Protein AF-A0A9K3MZ18-F1 (afdb_monomer)

Mean predic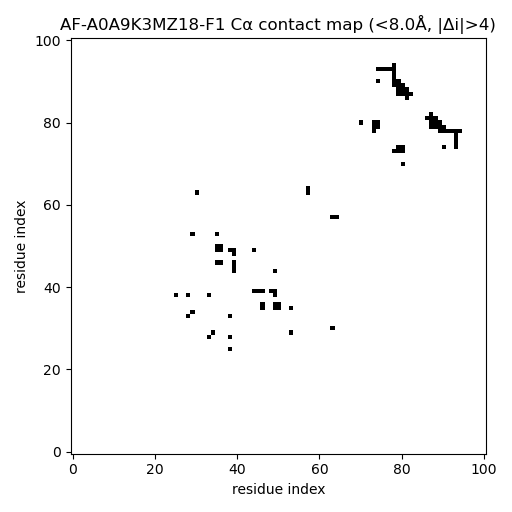ted aligned error: 7.64 Å

Nearest PDB structures (foldseek):
  5o7t-assembly1_A  TM=8.575E-01  e=1.086E-04  Thermus aquaticus
  4ez6-assembly1_A  TM=9.204E-01  e=2.714E-04  Geobacillus kaustophilus HTA426
  8xk9-assembly1_D  TM=8.403E-01  e=2.542E-04  Thermus aquaticus
  4n5s-assembly1_A  TM=8.374E-01  e=3.303E-04  Thermus aquaticus
  4dle-assembly1_A  TM=8.307E-01  e=5.949E-04  Thermus aquaticus

Foldseek 3Di:
DVVVVVVVVVVVCVVCVVVVVVVVCVLVCLLVPPQLVNVCVVVVHDSVVSVVVSVVSCVVVVVSVVVVVVQVVVCLVVQWDADPVGDIDGHPVSDPPPPDD

Solvent-accessible surface area (backbone atoms only — not comparable to full-atom values): 5869 Å² total; per-residue (Å²): 115,70,66,60,54,52,52,53,50,53,52,53,47,63,74,42,46,68,57,52,51,52,52,51,52,49,54,53,40,52,75,73,64,55,47,38,63,61,49,9,64,76,68,74,49,54,50,69,60,28,41,52,51,53,50,53,53,40,72,78,38,51,67,56,56,54,50,52,53,52,51,54,50,45,29,60,73,74,16,34,49,64,47,97,87,63,55,74,50,74,46,85,87,45,62,74,80,76,77,80,129

Secondary structure (DSSP, 8-state):
-HHHHHHHHHHHHHHTHHHHHHHHHHHHHHHTT--HHHHHHHHT--HHHHHHHHHHHHHT-HHHHHHHHHHHHHHHHHSEEE-TT--EEE-GGG-------

InterPro domains:
  IPR001098 DNA-directed DNA polymerase, family A, palm domain [PF00476] (15-96)
  IPR002298 DNA polymerase A [PR00868] (20-45)
  IPR002298 DNA polymerase A [PR00868] (79-90)
  IPR002298 DNA polymerase A [PTHR10133] (14-97)
  IPR043502 DNA/RNA polymerase superfamily [SSF56672] (14-95)

Structure (mmCIF, N/CA/C/O backbone):
data_AF-A0A9K3MZ18-F1
#
_entry.id   AF-A0A9K3MZ18-F1
#
loop_
_atom_site.group_PDB
_atom_site.id
_atom_site.type_symbol
_atom_site.label_atom_id
_atom_site.label_alt_id
_atom_site.label_comp_id
_atom_site.label_asym_id
_atom_site.label_entity_id
_atom_site.label_seq_id
_atom_site.pdbx_PDB_ins_code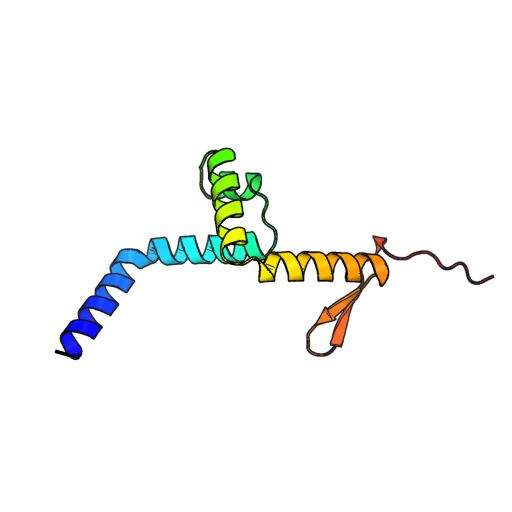
_atom_site.Cartn_x
_atom_site.Cartn_y
_atom_site.Cartn_z
_atom_site.occupancy
_atom_site.B_iso_or_equiv
_atom_site.auth_seq_id
_atom_site.auth_comp_id
_atom_site.auth_asym_id
_atom_site.auth_atom_id
_atom_site.pdbx_PDB_model_num
ATOM 1 N N . MET A 1 1 ? -0.682 -20.082 -37.730 1.00 59.00 1 MET A N 1
ATOM 2 C CA . MET A 1 1 ? -0.780 -18.724 -37.135 1.00 59.00 1 MET A CA 1
ATOM 3 C C . MET A 1 1 ? -0.868 -18.719 -35.602 1.00 59.00 1 MET A C 1
ATOM 5 O O . MET A 1 1 ? -0.179 -17.91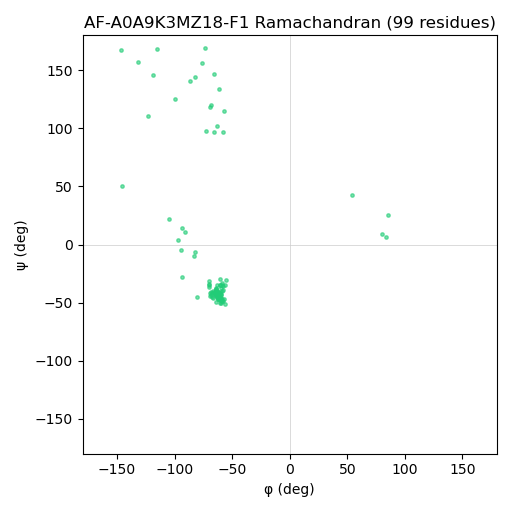5 -34.990 1.00 59.00 1 MET A O 1
ATOM 9 N N . LEU A 1 2 ? -1.653 -19.603 -34.966 1.00 58.75 2 LEU A N 1
ATOM 10 C CA . LEU A 1 2 ? -1.795 -19.676 -33.494 1.00 58.75 2 LEU A CA 1
ATOM 11 C C . LEU A 1 2 ? -0.509 -20.070 -32.739 1.00 58.75 2 LEU A C 1
ATOM 13 O O . LEU A 1 2 ? -0.173 -19.439 -31.743 1.00 58.75 2 LEU A O 1
ATOM 17 N N . LEU A 1 3 ? 0.247 -21.054 -33.241 1.00 60.94 3 LEU A N 1
ATOM 18 C CA . LEU A 1 3 ? 1.505 -21.493 -32.612 1.00 60.94 3 LEU A CA 1
ATOM 19 C C . LEU A 1 3 ? 2.579 -20.394 -32.609 1.00 60.94 3 LEU A C 1
ATOM 21 O O . LEU A 1 3 ? 3.253 -20.199 -31.607 1.00 60.94 3 LEU A O 1
ATOM 25 N N . PHE A 1 4 ? 2.672 -19.612 -33.687 1.00 64.94 4 PHE A N 1
ATOM 26 C CA . PHE A 1 4 ? 3.613 -18.493 -33.788 1.00 64.94 4 PHE A CA 1
ATOM 27 C C . PHE A 1 4 ? 3.321 -17.401 -32.746 1.00 64.94 4 PHE A C 1
ATOM 29 O O . PHE A 1 4 ? 4.236 -16.904 -32.099 1.00 64.94 4 PHE A O 1
ATOM 36 N N . ASN A 1 5 ? 2.041 -17.084 -32.515 1.00 66.56 5 ASN A N 1
ATOM 37 C CA . ASN A 1 5 ? 1.636 -16.116 -31.492 1.00 66.56 5 ASN A CA 1
ATOM 38 C C . ASN A 1 5 ? 1.967 -16.589 -30.071 1.00 66.56 5 ASN A C 1
ATOM 40 O O . ASN A 1 5 ? 2.443 -15.801 -29.257 1.00 66.56 5 ASN A O 1
ATOM 44 N N . LEU A 1 6 ? 1.759 -17.876 -29.778 1.00 74.06 6 LEU A N 1
ATOM 45 C CA . LEU A 1 6 ? 2.070 -18.428 -28.461 1.00 74.06 6 LEU A CA 1
ATOM 46 C C . LEU A 1 6 ? 3.582 -18.449 -28.198 1.00 74.06 6 LEU A C 1
ATOM 48 O O . LEU A 1 6 ? 4.017 -18.071 -27.115 1.00 74.06 6 LEU A O 1
ATOM 52 N N . THR A 1 7 ? 4.392 -18.823 -29.191 1.00 75.00 7 THR A N 1
ATOM 53 C CA . THR A 1 7 ? 5.856 -18.820 -29.066 1.00 75.00 7 THR A CA 1
ATOM 54 C C . THR A 1 7 ? 6.412 -17.409 -28.889 1.00 75.00 7 THR A C 1
ATOM 56 O O . THR A 1 7 ? 7.245 -17.194 -28.013 1.00 75.00 7 THR A O 1
ATOM 59 N N . VAL A 1 8 ? 5.914 -16.429 -29.651 1.00 76.69 8 VAL A N 1
ATOM 60 C CA . VAL A 1 8 ? 6.299 -15.015 -29.495 1.00 76.69 8 VAL A CA 1
ATOM 61 C C . VAL A 1 8 ? 5.900 -14.482 -28.116 1.00 76.69 8 VAL A C 1
ATOM 63 O O . VAL A 1 8 ? 6.688 -13.791 -27.473 1.00 76.69 8 VAL A O 1
ATOM 66 N N . PHE A 1 9 ? 4.715 -14.843 -27.619 1.00 80.69 9 PHE A N 1
ATOM 67 C CA . PHE A 1 9 ? 4.271 -14.465 -26.279 1.00 80.69 9 PHE A CA 1
ATOM 68 C C . PHE A 1 9 ? 5.162 -15.059 -25.179 1.00 80.69 9 PHE A C 1
ATOM 70 O O . PHE A 1 9 ? 5.570 -14.342 -24.267 1.00 80.69 9 PHE A O 1
ATOM 77 N N . LEU A 1 10 ? 5.515 -16.343 -25.276 1.00 80.31 10 LEU A N 1
ATOM 78 C CA . LEU A 1 10 ? 6.412 -17.001 -24.321 1.00 80.31 10 LEU A CA 1
ATOM 79 C C . LEU A 1 10 ? 7.822 -16.391 -24.346 1.00 80.31 10 LEU A C 1
ATOM 81 O O . LEU A 1 10 ? 8.363 -16.082 -23.289 1.00 80.31 10 LEU A O 1
ATOM 85 N N . LEU A 1 11 ? 8.372 -16.116 -25.533 1.00 81.38 11 LEU A N 1
ATOM 86 C CA . LEU A 1 11 ? 9.654 -15.419 -25.695 1.00 81.38 11 LEU A CA 1
ATOM 87 C C . LEU A 1 11 ? 9.634 -14.020 -25.067 1.00 81.38 11 LEU A C 1
ATOM 89 O O . LEU A 1 11 ? 10.570 -13.640 -24.365 1.00 81.38 11 LEU A O 1
ATOM 93 N N . MET A 1 12 ? 8.554 -13.259 -25.271 1.00 80.50 12 MET A N 1
ATOM 94 C CA . MET A 1 12 ? 8.378 -11.951 -24.637 1.00 80.50 12 MET A CA 1
ATOM 95 C C . MET A 1 12 ? 8.316 -12.083 -23.109 1.00 80.50 12 MET A C 1
ATOM 97 O O . MET A 1 12 ? 8.893 -11.268 -22.381 1.00 80.50 12 MET A O 1
ATOM 101 N N . LEU A 1 13 ? 7.627 -13.109 -22.602 1.00 84.75 13 LEU A N 1
ATOM 102 C CA . LEU A 1 13 ? 7.618 -13.381 -21.175 1.00 84.75 13 LEU A CA 1
ATOM 103 C C . LEU A 1 13 ? 9.041 -13.668 -20.683 1.00 84.75 13 LEU A C 1
ATOM 105 O O . LEU A 1 13 ? 9.485 -13.021 -19.736 1.00 84.75 13 LEU A O 1
ATOM 109 N N . ASP A 1 14 ? 9.800 -14.548 -21.307 1.00 84.88 14 ASP A N 1
ATOM 110 C CA . ASP A 1 14 ? 11.153 -14.833 -20.824 1.00 84.88 14 ASP A CA 1
ATOM 111 C C . ASP A 1 14 ? 12.065 -13.599 -20.881 1.00 84.88 14 ASP A C 1
ATOM 113 O O . ASP A 1 14 ? 12.742 -13.290 -19.897 1.00 84.88 14 ASP A O 1
ATOM 117 N N . MET A 1 15 ? 11.975 -12.805 -21.952 1.00 90.62 15 MET A N 1
ATOM 118 C CA . MET A 1 15 ? 12.770 -11.586 -22.127 1.00 90.62 15 MET A CA 1
ATOM 119 C C . MET A 1 15 ? 12.538 -10.538 -21.023 1.00 90.62 15 MET A C 1
ATOM 121 O O . MET A 1 15 ? 13.488 -9.898 -20.584 1.00 90.62 15 MET A O 1
ATOM 125 N N . TYR A 1 16 ? 11.301 -10.382 -20.531 1.00 92.75 16 TYR A N 1
ATOM 126 C CA . TYR A 1 16 ? 10.941 -9.387 -19.500 1.00 92.75 16 TYR A CA 1
ATOM 127 C C . TYR A 1 16 ? 10.725 -9.978 -18.097 1.00 92.75 16 TYR A C 1
ATOM 129 O O . TYR A 1 16 ? 9.993 -9.420 -17.266 1.00 92.75 16 TYR A O 1
ATOM 137 N N . ALA A 1 17 ? 11.285 -11.155 -17.810 1.00 92.25 17 ALA A N 1
ATOM 138 C CA . ALA A 1 17 ? 11.056 -11.829 -16.532 1.00 92.25 17 ALA A CA 1
ATOM 139 C C . ALA A 1 17 ? 11.532 -10.996 -15.324 1.00 92.25 17 ALA A C 1
ATOM 141 O O . ALA A 1 17 ? 10.886 -11.000 -14.266 1.00 92.25 17 ALA A O 1
ATOM 142 N N . SER A 1 18 ? 12.628 -10.247 -15.476 1.00 91.94 18 SER A N 1
ATOM 143 C CA . SER A 1 18 ? 13.201 -9.415 -14.411 1.00 91.94 18 SER A CA 1
ATOM 144 C C . SER A 1 18 ? 12.304 -8.212 -14.081 1.00 91.94 18 SER A C 1
ATOM 146 O O . SER A 1 18 ? 12.036 -7.907 -12.916 1.00 91.94 18 SER A O 1
ATOM 148 N N . GLU A 1 19 ? 11.757 -7.587 -15.116 1.00 91.75 19 GLU A N 1
ATOM 149 C CA . GLU A 1 19 ? 10.900 -6.411 -15.096 1.00 91.75 19 GLU A CA 1
ATOM 150 C C . GLU A 1 19 ? 9.564 -6.774 -14.464 1.00 91.75 19 GLU A C 1
ATOM 152 O O . GLU A 1 19 ? 9.095 -6.072 -13.569 1.00 91.75 19 GLU A O 1
ATOM 157 N N . ARG A 1 20 ? 8.992 -7.929 -14.833 1.00 93.19 20 ARG A N 1
ATOM 158 C CA . ARG A 1 20 ? 7.779 -8.446 -14.187 1.00 93.19 20 ARG A CA 1
ATOM 159 C C . ARG A 1 20 ? 7.987 -8.701 -12.703 1.00 93.19 20 ARG A C 1
ATOM 161 O O . ARG A 1 20 ? 7.107 -8.379 -11.904 1.00 93.19 20 ARG A O 1
ATOM 168 N N . ARG A 1 21 ? 9.143 -9.243 -12.305 1.00 91.69 21 ARG A N 1
ATOM 169 C CA . ARG A 1 21 ? 9.463 -9.445 -10.885 1.00 91.69 21 ARG A CA 1
ATOM 170 C C . ARG A 1 21 ? 9.530 -8.108 -10.143 1.00 91.69 21 ARG A C 1
ATOM 172 O O . ARG A 1 21 ? 8.901 -7.979 -9.092 1.00 91.69 21 ARG A O 1
ATOM 179 N N . LYS A 1 22 ? 10.208 -7.104 -10.710 1.00 90.88 22 LYS A N 1
ATOM 180 C CA . LYS A 1 22 ? 10.276 -5.741 -10.152 1.00 90.88 22 LYS A CA 1
ATOM 181 C C . LYS A 1 22 ? 8.891 -5.094 -10.060 1.00 90.88 22 LYS A C 1
ATOM 183 O O . LYS A 1 22 ? 8.534 -4.572 -9.008 1.00 90.88 22 LYS A O 1
ATOM 188 N N . ALA A 1 23 ? 8.079 -5.187 -11.112 1.00 92.31 23 ALA A N 1
ATOM 189 C CA . ALA A 1 23 ? 6.717 -4.657 -11.139 1.00 92.31 23 ALA A CA 1
ATOM 190 C C . ALA A 1 23 ? 5.816 -5.331 -10.092 1.00 92.31 23 ALA A C 1
ATOM 192 O O . ALA A 1 23 ? 5.079 -4.654 -9.376 1.00 92.31 23 ALA A O 1
ATOM 193 N N . LYS A 1 24 ? 5.924 -6.658 -9.932 1.00 94.00 24 LYS A N 1
ATOM 194 C CA . LYS A 1 24 ? 5.222 -7.410 -8.883 1.00 94.00 24 LYS A CA 1
ATOM 195 C C . LYS A 1 24 ? 5.624 -6.915 -7.493 1.00 94.00 24 LYS A C 1
ATOM 197 O O . LYS A 1 24 ? 4.751 -6.628 -6.675 1.00 94.00 24 LYS A O 1
ATOM 202 N N . MET A 1 25 ? 6.927 -6.779 -7.234 1.00 94.31 25 MET A N 1
ATOM 203 C CA . MET A 1 25 ? 7.435 -6.260 -5.960 1.00 94.31 25 MET A CA 1
ATOM 204 C C . MET A 1 25 ? 6.936 -4.843 -5.675 1.00 94.31 25 MET A C 1
ATOM 206 O O . MET A 1 25 ? 6.531 -4.566 -4.546 1.00 94.31 25 MET A O 1
ATOM 210 N N . LEU A 1 26 ? 6.927 -3.965 -6.680 1.00 94.19 26 LEU A N 1
ATOM 211 C CA . LEU A 1 26 ? 6.405 -2.605 -6.567 1.00 94.19 26 LEU A CA 1
ATOM 212 C C . LEU A 1 26 ? 4.908 -2.609 -6.222 1.00 94.19 26 LEU A C 1
ATOM 214 O O . LEU A 1 26 ? 4.501 -1.949 -5.270 1.00 94.19 26 LEU A O 1
ATOM 218 N N . ASN A 1 27 ? 4.108 -3.419 -6.924 1.00 95.44 27 ASN A N 1
ATOM 219 C CA . ASN A 1 27 ? 2.665 -3.512 -6.705 1.00 95.44 27 ASN A CA 1
ATOM 220 C C . ASN A 1 27 ? 2.316 -3.935 -5.270 1.00 95.44 27 ASN A C 1
ATOM 222 O O . ASN A 1 27 ? 1.508 -3.282 -4.613 1.00 95.44 27 ASN A O 1
ATOM 226 N N . PHE A 1 28 ? 2.956 -4.991 -4.756 1.00 95.50 28 PHE A N 1
ATOM 227 C CA . PHE A 1 28 ? 2.729 -5.428 -3.374 1.00 95.50 28 PHE A CA 1
ATOM 228 C C . PHE A 1 28 ? 3.315 -4.451 -2.353 1.00 95.50 28 PHE A C 1
ATOM 230 O O . PHE A 1 28 ? 2.695 -4.204 -1.323 1.00 95.50 28 PHE A O 1
ATOM 237 N N . SER A 1 29 ? 4.470 -3.847 -2.643 1.00 95.50 29 SER A N 1
ATOM 238 C CA . SER A 1 29 ? 5.076 -2.841 -1.765 1.00 95.50 29 SER A CA 1
ATOM 239 C C . SER A 1 29 ? 4.133 -1.663 -1.516 1.00 95.50 29 SER A C 1
ATOM 241 O O . SER A 1 29 ? 3.921 -1.282 -0.367 1.00 95.50 29 SER A O 1
ATOM 243 N N . ILE A 1 30 ? 3.545 -1.101 -2.577 1.00 95.69 30 ILE A N 1
ATOM 244 C CA . ILE A 1 30 ? 2.637 0.046 -2.459 1.00 95.69 30 ILE A CA 1
ATOM 245 C C . ILE A 1 30 ? 1.325 -0.378 -1.785 1.00 95.69 30 ILE A C 1
ATOM 247 O O . ILE A 1 30 ? 0.885 0.289 -0.849 1.00 95.69 30 ILE A O 1
ATOM 251 N N . ALA A 1 31 ? 0.751 -1.524 -2.172 1.00 94.56 31 ALA A N 1
ATOM 252 C CA . ALA A 1 31 ? -0.488 -2.039 -1.580 1.00 94.56 31 ALA A CA 1
ATOM 253 C C . ALA A 1 31 ? -0.388 -2.277 -0.060 1.00 94.56 31 ALA A C 1
ATOM 255 O O . ALA A 1 31 ? -1.366 -2.071 0.661 1.00 94.56 31 ALA A O 1
ATOM 256 N N . TYR A 1 32 ? 0.793 -2.657 0.441 1.00 93.25 32 TYR A N 1
ATOM 257 C CA . TYR A 1 32 ? 1.063 -2.827 1.873 1.00 93.25 32 TYR A CA 1
ATOM 258 C C . TYR A 1 32 ? 1.595 -1.563 2.570 1.00 93.25 32 TYR A C 1
ATOM 260 O O . TYR A 1 32 ? 2.005 -1.624 3.727 1.00 93.25 32 TYR A O 1
ATOM 268 N N . GLY A 1 33 ? 1.548 -0.405 1.908 1.00 92.00 33 GLY A N 1
ATOM 269 C CA . GLY A 1 33 ? 1.801 0.889 2.540 1.00 92.00 33 GLY A CA 1
ATOM 270 C C . GLY A 1 33 ? 3.272 1.290 2.629 1.00 92.00 33 GLY A C 1
ATOM 271 O O . GLY A 1 33 ? 3.636 2.080 3.502 1.00 92.00 33 GLY A O 1
ATOM 272 N N . LYS A 1 34 ? 4.137 0.782 1.745 1.00 95.00 34 LYS A N 1
ATOM 273 C CA . LYS A 1 34 ? 5.520 1.266 1.654 1.00 95.00 34 LYS A CA 1
ATOM 274 C C . LYS A 1 34 ? 5.549 2.748 1.284 1.00 95.00 34 LYS A C 1
ATOM 276 O O . LYS A 1 34 ? 4.869 3.188 0.360 1.00 95.00 34 LYS A O 1
ATOM 281 N N . THR A 1 35 ? 6.365 3.518 1.997 1.00 95.88 35 THR A N 1
ATOM 282 C CA . THR A 1 35 ? 6.492 4.961 1.767 1.00 95.88 35 THR A CA 1
ATOM 283 C C . THR A 1 35 ? 7.329 5.257 0.517 1.00 95.88 35 THR A C 1
ATOM 285 O O . THR A 1 35 ? 8.197 4.453 0.165 1.00 95.88 35 THR A O 1
ATOM 288 N N . PRO A 1 36 ? 7.164 6.434 -0.121 1.00 96.94 36 PRO A N 1
ATOM 289 C CA . PRO A 1 36 ? 8.009 6.835 -1.246 1.00 96.94 36 PRO A CA 1
ATOM 290 C C . PRO A 1 36 ? 9.506 6.831 -0.914 1.00 96.94 36 PRO A C 1
ATOM 292 O O . PRO A 1 36 ? 10.320 6.460 -1.751 1.00 96.94 36 PRO A O 1
ATOM 295 N N . VAL A 1 37 ? 9.884 7.179 0.320 1.00 97.44 37 VAL A N 1
ATOM 296 C CA . VAL A 1 37 ? 11.285 7.129 0.776 1.00 97.44 37 VAL A CA 1
ATOM 297 C C . VAL A 1 37 ? 11.793 5.687 0.832 1.00 97.44 37 VAL A C 1
ATOM 299 O O . VAL A 1 37 ? 12.868 5.389 0.316 1.00 97.44 37 VAL A O 1
ATOM 302 N N . GLY A 1 38 ? 11.005 4.773 1.409 1.00 95.75 38 GLY A N 1
ATOM 303 C CA . GLY A 1 38 ? 11.361 3.355 1.454 1.00 95.75 38 GLY A CA 1
ATOM 304 C C . GLY A 1 38 ? 11.430 2.727 0.063 1.00 95.75 38 GLY A C 1
ATOM 305 O O . GLY A 1 38 ? 12.307 1.913 -0.203 1.00 95.75 38 GLY A O 1
ATOM 306 N N . LEU A 1 39 ? 10.534 3.121 -0.843 1.00 95.69 39 LEU A N 1
ATOM 307 C CA . LEU A 1 39 ? 10.553 2.664 -2.230 1.00 95.69 39 LEU A CA 1
ATOM 308 C C . LEU A 1 39 ? 11.766 3.225 -2.995 1.00 95.69 39 LEU A C 1
ATOM 310 O O . LEU A 1 39 ? 12.421 2.476 -3.710 1.00 95.69 39 LEU A O 1
ATOM 314 N N . ALA A 1 40 ? 12.125 4.495 -2.782 1.00 97.06 40 ALA A N 1
ATOM 315 C CA . ALA A 1 40 ? 13.286 5.126 -3.411 1.00 97.06 40 ALA A CA 1
ATOM 316 C C . ALA A 1 40 ? 14.598 4.419 -3.045 1.00 97.06 40 ALA A C 1
ATOM 318 O O . ALA A 1 40 ? 15.423 4.158 -3.917 1.00 97.06 40 ALA A O 1
ATOM 319 N N . ARG A 1 41 ? 14.756 4.044 -1.769 1.00 96.06 41 ARG A N 1
ATOM 320 C CA . ARG A 1 41 ? 15.922 3.293 -1.2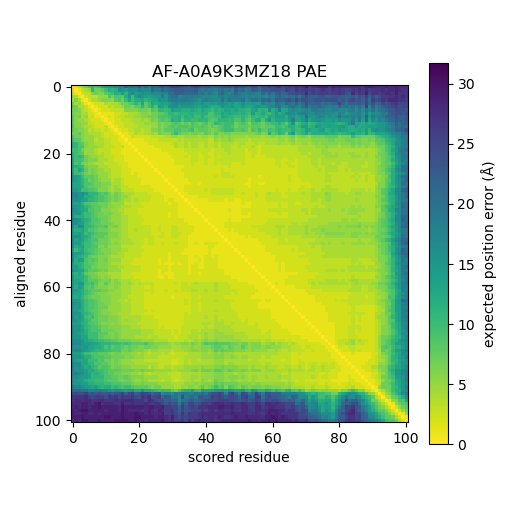86 1.00 96.06 41 ARG A CA 1
ATOM 321 C C . ARG A 1 41 ? 16.050 1.929 -1.961 1.00 96.06 41 ARG A C 1
ATOM 323 O O . ARG A 1 41 ? 17.131 1.571 -2.416 1.00 96.06 41 ARG A O 1
ATOM 330 N N . ASP A 1 42 ? 14.953 1.186 -2.040 1.00 92.56 42 ASP A N 1
ATOM 331 C CA . ASP A 1 42 ? 14.955 -0.171 -2.587 1.00 92.56 42 ASP A CA 1
ATOM 332 C C . ASP A 1 42 ? 15.176 -0.193 -4.109 1.00 92.56 42 ASP A C 1
ATOM 334 O O . ASP A 1 42 ? 15.801 -1.117 -4.626 1.00 92.56 42 ASP A O 1
ATOM 338 N N . TRP A 1 43 ? 14.709 0.839 -4.821 1.00 91.75 43 TRP A N 1
ATOM 339 C CA . TRP A 1 43 ? 14.878 0.981 -6.273 1.00 91.75 43 TRP A CA 1
ATOM 340 C C . TRP A 1 43 ? 16.100 1.813 -6.674 1.00 91.75 43 TRP A C 1
ATOM 342 O O . TRP A 1 43 ? 16.403 1.888 -7.861 1.00 91.75 43 TRP A O 1
ATOM 352 N N . LYS A 1 44 ? 16.822 2.394 -5.706 1.00 95.00 44 LYS A N 1
ATOM 353 C CA . LYS A 1 44 ? 17.977 3.282 -5.927 1.00 95.00 44 LYS A CA 1
ATOM 354 C C . LYS A 1 44 ? 17.654 4.459 -6.857 1.00 95.00 44 LYS A C 1
ATOM 356 O O . LYS A 1 44 ? 18.443 4.808 -7.728 1.00 95.00 44 LYS A O 1
ATOM 361 N N . VAL A 1 45 ? 16.488 5.063 -6.652 1.00 96.06 45 VAL A N 1
ATOM 362 C CA . VAL A 1 45 ? 16.003 6.226 -7.412 1.00 96.06 45 VAL A CA 1
ATOM 363 C C . VAL A 1 45 ? 15.867 7.445 -6.508 1.00 96.06 45 VAL A C 1
ATOM 365 O O . VAL A 1 45 ? 15.904 7.344 -5.279 1.00 96.06 45 VAL A O 1
ATOM 368 N N . LEU A 1 46 ? 15.665 8.617 -7.109 1.00 98.00 46 LEU A N 1
ATOM 369 C CA . LEU A 1 46 ? 15.373 9.828 -6.352 1.00 98.00 46 LEU A CA 1
ATOM 370 C C . LEU A 1 46 ? 14.013 9.718 -5.651 1.00 98.00 46 LEU A C 1
ATOM 372 O O . LEU A 1 46 ? 13.046 9.161 -6.176 1.00 98.00 46 LEU A O 1
ATOM 376 N N . VAL A 1 47 ? 13.900 10.329 -4.469 1.00 97.75 47 VAL A N 1
ATOM 377 C CA . VAL A 1 47 ? 12.642 10.338 -3.702 1.00 97.75 47 VAL A CA 1
ATOM 378 C C . VAL A 1 47 ? 11.495 10.960 -4.507 1.00 97.75 47 VAL A C 1
ATOM 380 O O . VAL A 1 47 ? 10.363 10.491 -4.408 1.00 97.75 47 VAL A O 1
ATOM 383 N N . ASN A 1 48 ? 11.767 11.979 -5.328 1.00 98.12 48 ASN A N 1
ATOM 384 C CA . ASN A 1 48 ? 10.750 12.611 -6.175 1.00 98.12 48 ASN A CA 1
ATOM 385 C C . ASN A 1 48 ? 10.217 11.671 -7.266 1.00 98.12 48 ASN A C 1
ATOM 387 O O . ASN A 1 48 ? 9.009 11.623 -7.480 1.00 98.12 48 ASN A O 1
ATOM 391 N N . GLU A 1 49 ? 11.080 10.872 -7.893 1.00 97.31 49 GLU A N 1
ATOM 392 C CA . GLU A 1 49 ? 10.670 9.875 -8.890 1.00 97.31 49 GLU A CA 1
ATOM 393 C C . GLU A 1 49 ? 9.807 8.776 -8.255 1.00 97.31 49 GLU A C 1
ATOM 395 O O . GLU A 1 49 ? 8.756 8.395 -8.775 1.00 97.31 49 GLU A O 1
ATOM 400 N N . SER A 1 50 ? 10.201 8.320 -7.066 1.00 97.31 50 SER A N 1
ATOM 401 C CA . SER A 1 50 ? 9.417 7.367 -6.283 1.00 97.31 50 SER A CA 1
ATOM 402 C C . SER A 1 50 ? 8.047 7.931 -5.875 1.00 97.31 50 SER A C 1
ATOM 404 O O . SER A 1 50 ? 7.034 7.240 -5.989 1.00 97.31 50 SER A O 1
ATOM 406 N N . LYS A 1 51 ? 7.975 9.205 -5.457 1.00 97.94 51 LYS A N 1
ATOM 407 C CA . LYS A 1 51 ? 6.701 9.888 -5.160 1.00 97.94 51 LYS A CA 1
ATOM 408 C C . LYS A 1 51 ? 5.777 9.903 -6.376 1.00 97.94 51 LYS A C 1
ATOM 410 O O . LYS A 1 51 ? 4.605 9.560 -6.242 1.00 97.94 51 LYS A O 1
ATOM 415 N N . GLU A 1 52 ? 6.301 10.263 -7.543 1.00 97.94 52 GLU A N 1
ATOM 416 C CA . GLU A 1 52 ? 5.530 10.281 -8.788 1.00 97.94 52 GLU A CA 1
ATOM 417 C C . GLU A 1 52 ? 5.069 8.870 -9.184 1.00 97.94 52 GLU A C 1
ATOM 419 O O . GLU A 1 52 ? 3.922 8.673 -9.578 1.00 97.94 52 GLU A O 1
ATOM 424 N N . THR A 1 53 ? 5.916 7.860 -8.983 1.00 96.31 53 THR A N 1
ATOM 425 C CA . THR A 1 53 ? 5.566 6.454 -9.224 1.00 96.31 53 THR A CA 1
ATOM 426 C C . THR A 1 53 ? 4.416 5.991 -8.328 1.00 96.31 53 THR A C 1
ATOM 428 O O . THR A 1 53 ? 3.447 5.407 -8.813 1.00 96.31 53 THR A O 1
ATOM 431 N N . VAL A 1 54 ? 4.479 6.285 -7.025 1.00 96.38 54 VAL A N 1
ATOM 432 C CA . VAL A 1 54 ? 3.400 5.964 -6.076 1.00 96.38 54 VAL A CA 1
ATOM 433 C C . VAL A 1 54 ? 2.112 6.701 -6.446 1.00 96.38 54 VAL A C 1
ATOM 435 O O . VAL A 1 54 ? 1.039 6.099 -6.429 1.00 96.38 54 VAL A O 1
ATOM 438 N N . LYS A 1 55 ? 2.209 7.978 -6.834 1.00 96.94 55 LYS A N 1
ATOM 439 C CA . LYS A 1 55 ? 1.063 8.774 -7.288 1.00 96.94 55 LYS A CA 1
ATOM 440 C C . LYS A 1 55 ? 0.394 8.142 -8.509 1.00 96.94 55 LYS A C 1
ATOM 442 O O . LYS A 1 55 ? -0.807 7.903 -8.482 1.00 96.94 55 LYS A O 1
ATOM 447 N N . ARG A 1 56 ? 1.162 7.802 -9.549 1.00 97.00 56 ARG A N 1
ATOM 448 C CA . ARG A 1 56 ? 0.641 7.125 -10.751 1.00 97.00 56 ARG A CA 1
ATOM 449 C C . ARG A 1 56 ? -0.016 5.790 -10.423 1.00 97.00 56 ARG A C 1
ATOM 451 O O . ARG A 1 56 ? -1.065 5.480 -10.979 1.00 97.00 56 ARG A O 1
ATOM 458 N N . TRP A 1 57 ? 0.571 5.022 -9.505 1.00 96.69 57 TRP A N 1
ATOM 459 C CA . TRP A 1 57 ? 0.001 3.749 -9.072 1.00 96.69 57 TRP A CA 1
ATOM 460 C C . TRP A 1 57 ? -1.383 3.927 -8.435 1.00 96.69 57 TRP A C 1
ATOM 462 O O . TRP A 1 57 ? -2.307 3.208 -8.804 1.00 96.69 57 TRP A O 1
ATOM 472 N N . TYR A 1 58 ? -1.547 4.904 -7.533 1.00 96.25 58 TYR A N 1
ATOM 473 C CA . TYR A 1 58 ? -2.848 5.194 -6.919 1.00 96.25 58 TYR A CA 1
ATOM 474 C C . TYR A 1 58 ? -3.846 5.812 -7.900 1.00 96.25 58 TYR A C 1
ATOM 476 O O . TYR A 1 58 ? -5.020 5.471 -7.829 1.00 96.25 58 TYR A O 1
ATOM 484 N N . ASN A 1 59 ? -3.400 6.646 -8.844 1.00 97.12 59 ASN A N 1
ATOM 485 C CA . ASN A 1 59 ? -4.271 7.181 -9.897 1.00 97.12 59 ASN A CA 1
ATOM 486 C C . ASN A 1 59 ? -4.873 6.065 -10.767 1.00 97.12 59 ASN A C 1
ATOM 488 O O . ASN A 1 59 ? -6.008 6.172 -11.209 1.00 97.12 59 ASN A O 1
ATOM 492 N N . GLY A 1 60 ? -4.129 4.981 -11.008 1.00 96.31 60 GLY A N 1
ATOM 493 C CA . GLY A 1 60 ? -4.644 3.812 -11.727 1.00 96.31 60 GLY A CA 1
ATOM 494 C C . GLY A 1 60 ? -5.443 2.828 -10.863 1.00 96.31 60 GLY A C 1
ATOM 495 O O . GLY A 1 60 ? -5.955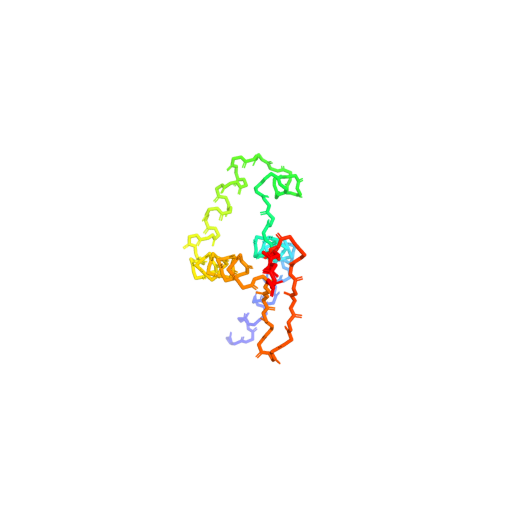 1.850 -11.403 1.00 96.31 60 GLY A O 1
ATOM 496 N N . ARG A 1 61 ? -5.491 3.028 -9.538 1.00 95.81 61 ARG A N 1
ATOM 497 C CA . ARG A 1 61 ? -6.092 2.111 -8.549 1.00 95.81 61 ARG A CA 1
ATOM 498 C C . ARG A 1 61 ? -6.735 2.871 -7.391 1.00 95.81 61 ARG A C 1
ATOM 500 O O . ARG A 1 61 ? -6.457 2.617 -6.211 1.00 95.81 61 ARG A O 1
ATOM 507 N N . GLU A 1 62 ? -7.568 3.852 -7.713 1.00 96.25 62 GLU A N 1
ATOM 508 C CA . GLU A 1 62 ? -8.174 4.730 -6.711 1.00 96.25 62 GLU A CA 1
ATOM 509 C C . GLU A 1 62 ? -9.035 3.960 -5.698 1.00 96.25 62 GLU A C 1
ATOM 511 O O . GLU A 1 62 ? -9.150 4.349 -4.534 1.00 96.25 62 GLU A O 1
ATOM 516 N N . GLU A 1 63 ? -9.622 2.836 -6.118 1.00 96.81 63 GLU A N 1
ATOM 517 C CA . GLU A 1 63 ? -10.398 1.934 -5.273 1.00 96.81 63 GLU A CA 1
ATOM 518 C C . GLU A 1 63 ? -9.588 1.392 -4.095 1.00 96.81 63 GLU A C 1
ATOM 520 O O . GLU A 1 63 ? -10.129 1.255 -2.995 1.00 96.81 63 GLU A O 1
ATOM 525 N N . VAL A 1 64 ? -8.286 1.151 -4.288 1.00 95.94 64 VAL A N 1
ATOM 526 C CA . VAL A 1 64 ? -7.404 0.677 -3.219 1.00 95.94 64 VAL A CA 1
ATOM 527 C C . VAL A 1 64 ? -7.222 1.764 -2.171 1.00 95.94 64 VAL A C 1
ATOM 529 O O . VAL A 1 64 ? -7.355 1.484 -0.980 1.00 95.94 64 VAL A O 1
ATOM 532 N N . LEU A 1 65 ? -6.974 3.006 -2.598 1.00 94.00 65 LEU A N 1
ATOM 533 C CA . LEU A 1 65 ? -6.815 4.133 -1.680 1.00 94.00 65 LEU A CA 1
ATOM 534 C C . LEU A 1 65 ? -8.102 4.377 -0.885 1.00 94.00 65 LEU A C 1
ATOM 536 O O . LEU A 1 65 ? -8.060 4.479 0.343 1.00 94.00 65 LEU A O 1
ATOM 540 N N . ARG A 1 66 ? -9.256 4.393 -1.567 1.00 96.50 66 ARG A N 1
ATOM 541 C CA . ARG A 1 66 ? -10.571 4.536 -0.920 1.00 96.50 66 ARG A CA 1
ATOM 542 C C . ARG A 1 66 ? -10.813 3.437 0.113 1.00 96.50 66 ARG A C 1
ATOM 544 O O . ARG A 1 66 ? -11.217 3.727 1.240 1.00 96.50 66 ARG A O 1
ATOM 551 N N . TRP A 1 67 ? -10.538 2.183 -0.246 1.00 95.94 67 TRP A N 1
ATOM 552 C CA . TRP A 1 67 ? -10.693 1.053 0.666 1.00 95.94 67 TRP A CA 1
ATOM 553 C C . TRP A 1 67 ? -9.752 1.156 1.873 1.00 95.94 67 TRP A C 1
ATOM 555 O O . TRP A 1 67 ? -10.197 0.967 3.007 1.00 95.94 67 TRP A O 1
ATOM 565 N N . GLN A 1 68 ? -8.479 1.499 1.661 1.00 95.00 68 GLN A N 1
ATOM 566 C CA . GLN A 1 68 ? -7.501 1.656 2.739 1.00 95.00 68 GLN A CA 1
ATOM 567 C C . GLN A 1 68 ? -7.922 2.747 3.732 1.00 95.00 68 GLN A C 1
ATOM 569 O O . GLN A 1 68 ? -7.8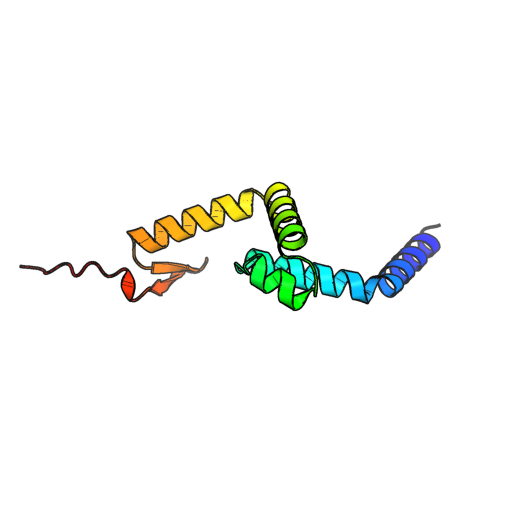66 2.519 4.941 1.00 95.00 68 GLN A O 1
ATOM 574 N N . GLU A 1 69 ? -8.377 3.908 3.256 1.00 94.81 69 GLU A N 1
ATOM 575 C CA . GLU A 1 69 ? -8.835 4.990 4.135 1.00 94.81 69 GLU A CA 1
ATOM 576 C C . GLU A 1 69 ? -10.095 4.609 4.923 1.00 94.81 69 G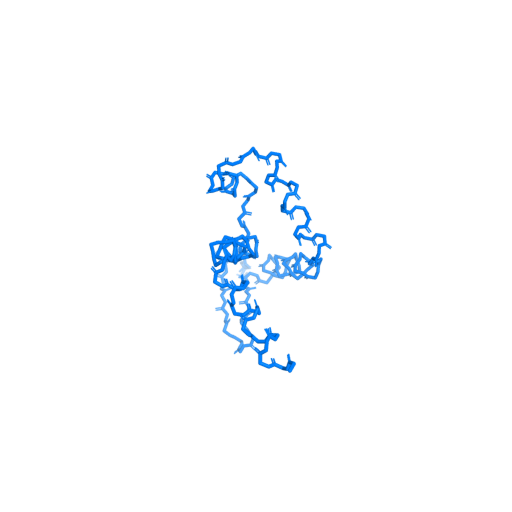LU A C 1
ATOM 578 O O . GLU A 1 69 ? -10.162 4.850 6.134 1.00 94.81 69 GLU A O 1
ATOM 583 N N . ALA A 1 70 ? -11.051 3.921 4.289 1.00 95.00 70 ALA A N 1
ATOM 584 C CA . ALA A 1 70 ? -12.230 3.394 4.974 1.00 95.00 70 ALA A CA 1
ATOM 585 C C . ALA A 1 70 ? -11.851 2.403 6.090 1.00 95.00 70 ALA A C 1
ATOM 587 O O . ALA A 1 70 ? -12.324 2.538 7.220 1.00 95.00 70 ALA A O 1
ATOM 588 N N . ARG A 1 71 ? -10.937 1.460 5.816 1.00 93.38 71 ARG A N 1
ATOM 589 C CA . ARG A 1 71 ? -10.448 0.494 6.817 1.00 93.38 71 ARG A CA 1
ATOM 590 C C . ARG A 1 71 ? -9.693 1.166 7.959 1.00 93.38 71 ARG A C 1
ATOM 592 O O . ARG A 1 71 ? -9.886 0.794 9.112 1.00 93.38 71 ARG A O 1
ATOM 599 N N . LYS A 1 72 ? -8.866 2.181 7.680 1.00 92.31 72 LYS A N 1
ATOM 600 C CA . LYS A 1 72 ? -8.188 2.966 8.729 1.00 92.31 72 LYS A CA 1
ATOM 601 C C . LYS A 1 72 ? -9.190 3.723 9.600 1.00 92.31 72 LYS A C 1
ATOM 603 O O . LYS A 1 72 ? -8.976 3.848 10.804 1.00 92.31 72 LYS A O 1
ATOM 608 N N . LYS A 1 73 ? -10.263 4.269 9.016 1.00 93.00 73 LYS A N 1
ATOM 609 C CA . LYS A 1 73 ? -11.336 4.938 9.768 1.00 93.00 73 LYS A CA 1
ATOM 610 C C . LYS A 1 73 ? -12.061 3.948 10.681 1.00 93.00 73 LYS A C 1
ATOM 612 O O . LYS A 1 73 ? -12.159 4.209 11.876 1.00 93.00 73 LYS A O 1
ATOM 617 N N . GLU A 1 74 ? -12.471 2.804 10.140 1.00 90.56 74 GLU A N 1
ATOM 618 C CA . GLU A 1 74 ? -13.109 1.719 10.892 1.00 90.56 74 GLU A CA 1
ATOM 619 C C . GLU A 1 74 ? -12.230 1.251 12.059 1.00 90.56 74 GLU A C 1
ATOM 621 O O . GLU A 1 74 ? -12.666 1.287 13.210 1.00 90.56 74 GLU A O 1
ATOM 626 N N . ALA A 1 75 ? -10.957 0.942 11.786 1.00 92.25 75 ALA A N 1
ATOM 627 C CA . ALA A 1 75 ? -9.992 0.509 12.794 1.00 92.25 75 ALA A CA 1
ATOM 628 C C . ALA A 1 75 ? -9.819 1.534 13.924 1.00 92.25 75 ALA A C 1
ATOM 630 O O . ALA A 1 75 ? -9.714 1.152 15.085 1.00 92.25 75 ALA A O 1
ATOM 631 N N . ARG A 1 76 ? -9.814 2.836 13.605 1.00 90.44 76 ARG A N 1
ATOM 632 C CA . ARG A 1 76 ? -9.738 3.914 14.606 1.00 90.44 76 ARG A CA 1
ATOM 633 C C . ARG A 1 76 ? -11.014 4.046 15.440 1.00 90.44 76 ARG A C 1
ATOM 635 O O . ARG A 1 76 ? -10.916 4.395 16.610 1.00 90.44 76 ARG A O 1
ATOM 642 N N . SER A 1 77 ? -12.184 3.783 14.855 1.00 89.44 77 SER A N 1
ATOM 643 C CA . SER A 1 77 ? -13.473 3.879 15.555 1.00 89.44 77 SER A CA 1
ATOM 644 C C . SER A 1 77 ? -13.802 2.664 16.425 1.00 89.44 77 SER A C 1
ATOM 646 O O . SER A 1 77 ? -14.235 2.837 17.559 1.00 89.44 77 SER A O 1
ATOM 648 N N . ILE A 1 78 ? -13.592 1.450 15.907 1.00 89.38 78 ILE A N 1
ATOM 649 C CA . ILE A 1 78 ? -13.983 0.187 16.556 1.00 89.38 78 ILE A CA 1
ATOM 650 C C . ILE A 1 78 ? -12.815 -0.384 17.372 1.00 89.38 78 ILE A C 1
ATOM 652 O O . ILE A 1 78 ? -13.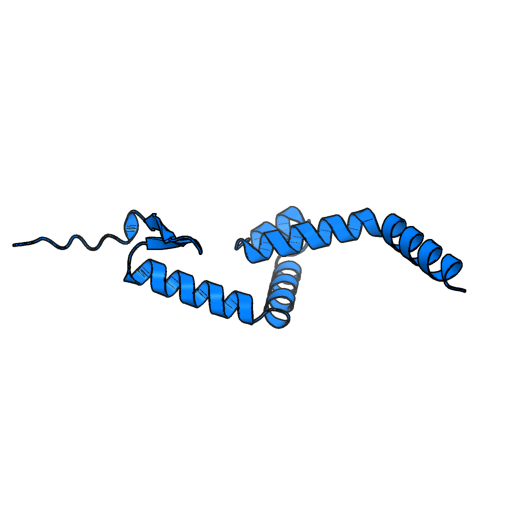001 -1.087 18.360 1.00 89.38 78 ILE A O 1
ATOM 656 N N . GLY A 1 79 ? -11.581 -0.077 16.970 1.00 91.00 79 GLY A N 1
ATOM 657 C CA . GLY A 1 79 ? -10.372 -0.613 17.584 1.00 91.00 79 GLY A CA 1
ATOM 658 C C . GLY A 1 79 ? -9.998 -2.022 17.124 1.00 91.00 79 GLY A C 1
ATOM 659 O O . GLY A 1 79 ? -9.080 -2.634 17.675 1.00 91.00 79 GLY A O 1
ATOM 660 N N . CYS A 1 80 ? -10.668 -2.540 16.097 1.00 91.94 80 CYS A N 1
ATOM 661 C CA . CYS A 1 80 ? -10.347 -3.803 15.447 1.00 91.94 80 CYS A CA 1
ATOM 662 C C . CYS A 1 80 ? -10.663 -3.756 13.945 1.00 91.94 80 CYS A C 1
ATOM 664 O O . CYS A 1 80 ? -11.315 -2.835 13.457 1.00 91.94 80 CYS A O 1
ATOM 666 N N . VAL A 1 81 ? -10.164 -4.751 13.213 1.00 93.31 81 VAL A N 1
ATOM 667 C CA . VAL A 1 81 ? -10.553 -5.064 11.829 1.00 93.31 81 VAL A CA 1
ATOM 668 C C . VAL A 1 81 ? -10.829 -6.557 11.702 1.00 93.31 81 VAL A C 1
ATOM 670 O O . VAL A 1 81 ? -10.288 -7.349 12.475 1.00 93.31 81 VAL A O 1
ATOM 673 N N . TYR A 1 82 ? -11.614 -6.948 10.703 1.00 93.69 82 TYR A N 1
ATOM 674 C CA . TYR A 1 82 ? -12.010 -8.336 10.476 1.00 93.69 82 TYR A CA 1
ATOM 675 C C . TYR A 1 82 ? -11.511 -8.843 9.121 1.00 93.69 82 TYR A C 1
ATOM 677 O O . TYR A 1 82 ? -11.422 -8.089 8.150 1.00 93.69 82 TYR A O 1
ATOM 685 N N . THR A 1 83 ? -11.168 -10.129 9.044 1.00 95.56 83 THR A N 1
ATOM 686 C CA . THR A 1 83 ? -11.026 -10.816 7.752 1.00 95.56 83 THR A CA 1
ATOM 687 C C . THR A 1 83 ? -12.402 -11.069 7.135 1.00 95.56 83 THR A C 1
ATOM 689 O O . THR A 1 83 ? -13.420 -10.959 7.814 1.00 95.56 83 THR A O 1
ATOM 692 N N . LEU A 1 84 ? -12.438 -11.482 5.863 1.00 94.50 84 LEU A N 1
ATOM 693 C CA . LEU A 1 84 ? -13.688 -11.850 5.179 1.00 94.50 84 LEU A CA 1
ATOM 694 C C . LEU A 1 84 ? -14.483 -12.942 5.916 1.00 94.50 84 LEU A C 1
ATOM 696 O O . LEU A 1 84 ? -15.704 -12.939 5.867 1.00 94.50 84 LEU A O 1
ATOM 700 N N . LEU A 1 85 ? -13.795 -13.843 6.625 1.00 97.44 85 LEU A N 1
ATOM 701 C CA . LEU A 1 85 ? -14.405 -14.923 7.412 1.00 97.44 85 LEU A CA 1
ATOM 702 C C . LEU A 1 85 ? -14.615 -14.548 8.891 1.00 97.44 85 LEU A C 1
ATOM 704 O O . LEU A 1 85 ? -14.801 -15.422 9.730 1.00 97.44 85 LEU A O 1
ATOM 708 N N . GLY A 1 86 ? -14.522 -13.264 9.243 1.00 94.31 86 GLY A N 1
ATOM 709 C CA . GLY A 1 86 ? -14.846 -12.775 10.586 1.00 94.31 86 GLY A CA 1
ATOM 710 C C . GLY A 1 86 ? -13.735 -12.902 11.634 1.00 94.31 86 GLY A C 1
ATOM 711 O O . GLY A 1 86 ? -13.959 -12.568 12.795 1.00 94.31 86 GLY A O 1
ATOM 712 N N . ARG A 1 87 ? -12.511 -13.316 11.274 1.00 96.19 87 ARG A N 1
ATOM 713 C CA . ARG A 1 87 ? -11.391 -13.319 12.234 1.00 96.19 87 ARG A CA 1
ATOM 714 C C . ARG A 1 87 ? -10.994 -11.882 12.577 1.00 96.19 87 ARG A C 1
ATOM 716 O O . ARG A 1 87 ? -10.562 -11.143 11.692 1.00 96.19 87 ARG A O 1
ATOM 723 N N . ALA A 1 88 ? -11.075 -11.517 13.853 1.00 93.56 88 ALA A N 1
ATOM 724 C CA . ALA A 1 88 ? -10.733 -10.184 14.338 1.00 93.56 88 ALA A CA 1
ATOM 725 C C . ALA A 1 88 ? -9.220 -9.992 14.558 1.00 93.56 88 ALA A C 1
ATOM 727 O O . ALA A 1 88 ? -8.522 -10.884 15.040 1.00 93.56 88 ALA A O 1
ATOM 728 N N . ARG A 1 89 ? -8.726 -8.784 14.271 1.00 93.00 89 ARG A N 1
ATOM 729 C CA . ARG A 1 89 ? -7.434 -8.258 14.727 1.00 93.00 89 ARG A CA 1
ATOM 730 C C . ARG A 1 89 ? -7.675 -6.951 15.476 1.00 93.00 89 ARG A C 1
ATOM 732 O O . ARG A 1 89 ? -8.037 -5.948 14.868 1.00 93.00 89 ARG A O 1
ATOM 739 N N . THR A 1 90 ? -7.458 -6.963 16.785 1.00 92.00 90 THR A N 1
ATOM 740 C CA . THR A 1 90 ? -7.584 -5.795 17.671 1.00 92.00 90 THR A CA 1
ATOM 741 C C . THR A 1 90 ? -6.295 -4.981 17.729 1.00 92.00 90 THR A C 1
ATOM 743 O O . THR A 1 90 ? -5.202 -5.546 17.794 1.00 92.00 90 THR A O 1
ATOM 746 N N . PHE A 1 91 ? -6.418 -3.655 17.758 1.00 87.31 91 PHE A N 1
ATOM 747 C CA . PHE A 1 91 ? -5.296 -2.731 17.911 1.00 87.31 91 PHE A CA 1
ATOM 748 C C . PHE A 1 91 ? -5.206 -2.253 19.374 1.00 87.31 91 PHE A C 1
ATOM 750 O O . PHE A 1 91 ? -6.193 -1.753 19.915 1.00 87.31 91 PHE A O 1
ATOM 757 N N . PRO A 1 92 ? -4.048 -2.396 20.051 1.00 77.06 92 PRO A N 1
ATOM 758 C CA . PRO A 1 92 ? -3.927 -2.079 21.479 1.00 77.06 92 PRO A CA 1
ATOM 759 C C . PRO A 1 92 ? -4.165 -0.601 21.827 1.00 77.06 92 PRO A C 1
ATOM 761 O O . PRO A 1 92 ? -4.714 -0.301 22.883 1.00 77.06 92 PRO A O 1
ATOM 764 N N . SER A 1 93 ? -3.768 0.320 20.945 1.00 68.12 93 SER A N 1
ATOM 765 C CA . SER A 1 93 ? -3.768 1.771 21.191 1.00 68.12 93 SER A CA 1
ATOM 766 C C . SER A 1 93 ? -5.115 2.463 20.958 1.00 68.12 93 SER A C 1
ATOM 768 O O . SER A 1 93 ? -5.274 3.626 21.313 1.00 68.12 93 SER A O 1
ATOM 770 N N . THR A 1 94 ? -6.097 1.768 20.382 1.0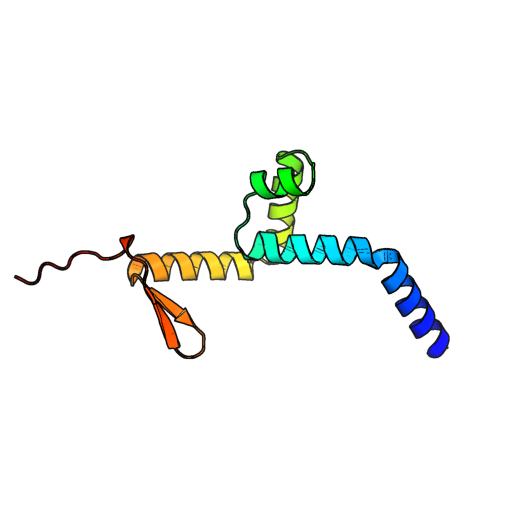0 58.31 94 THR A N 1
ATOM 771 C CA . THR A 1 94 ? -7.446 2.290 20.098 1.00 58.31 94 THR A CA 1
ATOM 772 C C . THR A 1 94 ? -8.470 1.916 21.167 1.00 58.31 94 THR A C 1
ATOM 774 O O . THR A 1 94 ? -9.646 2.246 21.031 1.00 58.31 94 THR A O 1
ATOM 777 N N . LYS A 1 95 ? -8.054 1.250 22.254 1.00 51.75 95 LYS A N 1
ATOM 778 C CA . LYS A 1 95 ? -8.905 1.081 23.434 1.00 51.75 95 LYS A CA 1
ATOM 779 C C . LYS A 1 95 ? -9.141 2.454 24.069 1.00 51.75 95 LYS A C 1
ATOM 781 O O . LYS A 1 95 ? -8.347 2.902 24.893 1.00 51.75 95 LYS A O 1
ATOM 786 N N . LYS A 1 96 ? -10.271 3.101 23.765 1.00 52.53 96 LYS A N 1
ATOM 787 C CA . LYS A 1 96 ? -10.891 3.960 24.778 1.00 52.53 96 LYS A CA 1
ATOM 788 C C . LYS A 1 96 ? -11.135 3.058 25.989 1.00 52.53 96 LYS A C 1
ATOM 790 O O . LYS A 1 96 ? -11.883 2.087 25.889 1.00 52.53 96 LYS A O 1
ATOM 795 N N . ARG A 1 97 ? -10.450 3.329 27.105 1.00 44.69 97 ARG A N 1
ATOM 796 C CA . ARG A 1 97 ? -10.866 2.839 28.422 1.00 44.69 97 ARG A CA 1
ATOM 797 C C . ARG A 1 97 ? -12.273 3.385 28.630 1.00 44.69 97 ARG A C 1
ATOM 799 O O . ARG A 1 97 ? -12.428 4.542 28.997 1.00 44.69 97 ARG A O 1
ATOM 806 N N . TYR A 1 98 ? -13.291 2.590 28.337 1.00 44.50 98 TYR A N 1
ATOM 807 C CA . TYR A 1 98 ? -14.577 2.823 28.962 1.00 44.50 98 TYR A CA 1
ATOM 808 C C . TYR A 1 98 ? -14.393 2.383 30.409 1.00 44.50 98 TYR A C 1
ATOM 810 O O . TYR A 1 98 ? -14.365 1.190 30.707 1.00 44.50 98 TYR A O 1
ATOM 818 N N . SER A 1 99 ? -14.131 3.355 31.282 1.00 38.94 99 SER A N 1
ATOM 819 C CA . SER A 1 99 ? -14.334 3.198 32.714 1.00 38.94 99 SER A CA 1
ATOM 820 C C . SER A 1 99 ? -15.831 2.971 32.882 1.00 38.94 99 SER A C 1
ATOM 822 O O . SER A 1 99 ? -16.616 3.905 32.730 1.00 38.94 99 SER A O 1
ATOM 824 N N . VAL A 1 100 ? -16.234 1.722 33.084 1.00 42.38 100 VAL A N 1
ATOM 825 C CA . VAL A 1 100 ? -17.569 1.442 33.606 1.00 42.38 100 VAL A CA 1
ATOM 826 C C . VAL A 1 100 ? -17.536 1.931 35.053 1.00 42.38 100 VAL A C 1
ATOM 828 O O . VAL A 1 100 ? -16.650 1.527 35.807 1.00 42.38 100 VAL A O 1
ATOM 831 N N . THR A 1 101 ? -18.389 2.912 35.349 1.00 41.97 101 THR A N 1
ATOM 832 C CA . THR A 1 101 ? -18.670 3.405 36.704 1.00 41.97 101 THR A CA 1
ATOM 833 C C . THR A 1 101 ? -19.256 2.288 37.552 1.00 41.97 101 THR A C 1
ATOM 835 O O . THR A 1 101 ? -20.028 1.484 36.981 1.00 41.97 101 THR A O 1
#

pLDDT: mean 87.36, std 14.8, range [38.94, 98.12]

Organism: Helianthus annuus (NCBI:txid4232)

Radius of gyration: 20.55 Å; Cα contacts (8 Å, |Δi|>4): 51; chains: 1; bounding box: 37×34×74 Å

Sequence (101 aa):
MLLFNLTVFLLMLDMYASERRKAKMLNFSIAYGKTPVGLARDWKVLVNESKETVKRWYNGREEVLRWQEARKKEARSIGCVYTLLGRARTFPSTKKRYSVT